Protein AF-K1US03-F1 (afdb_monomer_lite)

Structure (mmCIF, N/CA/C/O backbone):
data_AF-K1US03-F1
#
_entry.id   AF-K1US03-F1
#
loop_
_atom_site.group_PDB
_atom_site.id
_atom_site.type_symbol
_atom_site.label_atom_id
_atom_site.label_alt_id
_atom_site.label_comp_id
_atom_site.label_asym_id
_atom_site.label_entity_id
_atom_site.label_seq_id
_atom_site.pdbx_PDB_ins_code
_atom_site.Cartn_x
_atom_site.Cartn_y
_atom_site.Cartn_z
_atom_site.occupancy
_atom_site.B_iso_or_equiv
_atom_site.auth_seq_id
_atom_site.auth_comp_id
_atom_site.auth_asym_id
_atom_site.auth_atom_id
_atom_site.pdbx_PDB_model_num
ATOM 1 N N . ARG A 1 1 ? -29.991 -1.171 5.940 1.00 54.94 1 ARG A N 1
ATOM 2 C CA . ARG A 1 1 ? -30.024 -2.330 6.875 1.00 54.94 1 ARG A CA 1
ATOM 3 C C . ARG A 1 1 ? -28.617 -2.750 7.310 1.00 54.94 1 ARG A C 1
ATOM 5 O O . ARG A 1 1 ? -28.393 -2.806 8.504 1.00 54.94 1 ARG A O 1
ATOM 12 N N . HIS A 1 2 ? -27.665 -2.953 6.389 1.00 72.25 2 HIS A N 1
ATOM 13 C CA . HIS A 1 2 ? -26.285 -3.348 6.729 1.00 72.25 2 HIS A CA 1
ATOM 14 C C . HIS A 1 2 ? -25.485 -2.266 7.479 1.00 72.25 2 HIS A C 1
ATOM 16 O O . HIS A 1 2 ? -24.796 -2.574 8.442 1.00 72.25 2 HIS A O 1
ATOM 22 N N . GLU A 1 3 ? -25.622 -0.995 7.095 1.00 75.81 3 GLU A N 1
ATOM 23 C CA . GLU A 1 3 ? -24.847 0.107 7.688 1.00 75.81 3 GLU A CA 1
ATOM 24 C C . GLU A 1 3 ? -25.132 0.321 9.186 1.00 75.81 3 GLU A C 1
ATOM 26 O O . GLU A 1 3 ? -24.211 0.496 9.978 1.00 75.81 3 GLU A O 1
ATOM 31 N N . GLN A 1 4 ? -26.402 0.240 9.599 1.00 80.44 4 GLN A N 1
ATOM 32 C CA . GLN A 1 4 ? -26.778 0.324 11.015 1.00 80.44 4 GLN A CA 1
ATOM 33 C C . GLN A 1 4 ? -26.186 -0.839 11.818 1.00 80.44 4 GLN A C 1
ATOM 35 O O . GLN A 1 4 ? -25.667 -0.623 12.908 1.00 80.44 4 GLN A O 1
ATOM 40 N N . SER A 1 5 ? -26.193 -2.054 11.260 1.00 89.69 5 SER A N 1
ATOM 41 C CA . SER A 1 5 ? -25.574 -3.221 11.896 1.00 89.69 5 SER A CA 1
ATOM 42 C C . SER A 1 5 ? -24.058 -3.066 12.049 1.00 89.69 5 SER A C 1
ATOM 44 O O . SER A 1 5 ? -23.527 -3.401 13.104 1.00 89.69 5 SER A O 1
ATOM 46 N N . ILE A 1 6 ? -23.370 -2.506 11.047 1.00 91.19 6 ILE A N 1
ATOM 47 C CA . ILE A 1 6 ? -21.925 -2.230 11.111 1.00 91.19 6 ILE A CA 1
ATOM 48 C C . ILE A 1 6 ? -21.627 -1.162 12.167 1.00 91.19 6 ILE A C 1
ATOM 50 O O . ILE A 1 6 ? -20.761 -1.367 13.013 1.00 91.19 6 ILE A O 1
ATOM 54 N N . LYS A 1 7 ? -22.388 -0.062 12.188 1.00 90.88 7 LYS A N 1
ATOM 55 C CA . LYS A 1 7 ? -22.253 0.987 13.211 1.00 90.88 7 LYS A CA 1
ATOM 56 C C . LYS A 1 7 ? -22.435 0.426 14.621 1.00 90.88 7 LYS A C 1
ATOM 58 O O . LYS A 1 7 ? -21.636 0.724 15.509 1.00 90.88 7 LYS A O 1
ATOM 63 N N . SER A 1 8 ? -23.444 -0.421 14.833 1.00 94.38 8 SER A N 1
ATOM 64 C CA . SER A 1 8 ? -23.655 -1.092 16.120 1.00 94.38 8 SER A CA 1
ATOM 65 C C . SER A 1 8 ? -22.502 -2.028 16.489 1.00 94.38 8 SER A C 1
ATOM 67 O O . SER A 1 8 ? -22.079 -2.025 17.644 1.00 94.38 8 SER A O 1
ATOM 69 N N . LEU A 1 9 ? -21.964 -2.786 15.528 1.00 94.81 9 LEU A N 1
ATOM 70 C CA . LEU A 1 9 ? -20.815 -3.666 15.746 1.00 94.81 9 LEU A CA 1
ATOM 71 C C . LEU A 1 9 ? -19.565 -2.873 16.149 1.00 94.81 9 LEU A C 1
ATOM 73 O O . LEU A 1 9 ? -18.982 -3.167 17.188 1.00 94.81 9 LEU A O 1
ATOM 77 N N . ILE A 1 10 ? -19.198 -1.842 15.383 1.00 94.44 10 ILE A N 1
ATOM 78 C CA . ILE A 1 10 ? -18.050 -0.966 15.674 1.00 94.44 10 ILE A CA 1
ATOM 79 C C . ILE A 1 10 ? -18.207 -0.344 17.063 1.00 94.44 10 ILE A C 1
ATOM 81 O O . ILE A 1 10 ? -17.309 -0.441 17.894 1.00 94.44 10 ILE A O 1
ATOM 85 N N . THR A 1 11 ? -19.390 0.199 17.367 1.00 94.69 11 THR A N 1
ATOM 86 C CA . THR A 1 11 ? -19.690 0.768 18.691 1.00 94.69 11 THR A CA 1
ATOM 87 C C . THR A 1 11 ? -19.492 -0.258 19.809 1.00 94.69 11 THR A C 1
ATOM 89 O O . THR A 1 11 ? -18.956 0.070 20.867 1.00 94.69 11 THR A O 1
ATOM 92 N N . SER A 1 12 ? -19.926 -1.503 19.596 1.00 96.81 12 SER A N 1
ATOM 93 C CA . SER A 1 12 ? -19.741 -2.582 20.565 1.00 96.81 12 SER A CA 1
ATOM 94 C C . SER A 1 12 ? -18.265 -2.931 20.755 1.00 96.81 12 SER A C 1
ATOM 96 O O . SER A 1 12 ? -17.840 -3.120 21.891 1.00 96.81 12 SER A O 1
ATOM 98 N N . LEU A 1 13 ? -17.482 -3.007 19.675 1.00 96.31 13 LEU A N 1
ATOM 99 C CA . LEU A 1 13 ? -16.051 -3.322 19.735 1.00 96.31 13 LEU A CA 1
ATOM 100 C C . LEU A 1 13 ? -15.259 -2.227 20.461 1.00 96.31 13 LEU A C 1
ATOM 102 O O . LEU A 1 13 ? -14.414 -2.553 21.293 1.00 96.31 13 LEU A O 1
ATOM 106 N N . ILE A 1 14 ? -15.595 -0.954 20.230 1.00 95.44 14 ILE A N 1
ATOM 107 C CA . ILE A 1 14 ? -15.007 0.185 20.952 1.00 95.44 14 ILE A CA 1
ATOM 108 C C . ILE A 1 14 ? -15.333 0.098 22.446 1.00 95.44 14 ILE A C 1
ATOM 110 O O . ILE A 1 14 ? -14.442 0.191 23.283 1.00 95.44 14 ILE A O 1
ATOM 114 N N . LYS A 1 15 ? -16.602 -0.144 22.807 1.00 95.44 15 LYS A N 1
ATOM 115 C CA . LYS A 1 15 ? -17.015 -0.292 24.218 1.00 95.44 15 LYS A CA 1
ATOM 116 C C . LYS A 1 15 ? -16.318 -1.452 24.929 1.00 95.44 15 LYS A C 1
ATOM 118 O O . LYS A 1 15 ? -16.132 -1.392 26.138 1.00 95.44 15 LYS A O 1
ATOM 123 N N . GLN A 1 16 ? -15.967 -2.503 24.191 1.00 95.94 16 GLN A N 1
ATOM 124 C CA . GLN A 1 16 ? -15.218 -3.652 24.702 1.00 95.94 16 GLN A CA 1
ATOM 125 C C . GLN A 1 16 ? -13.700 -3.408 24.756 1.00 95.94 16 GLN A C 1
ATOM 127 O O . GLN A 1 16 ? -12.980 -4.295 25.203 1.00 95.94 16 GLN A O 1
ATOM 132 N N . GLY A 1 17 ? -13.206 -2.259 24.280 1.00 93.19 17 GLY A N 1
ATOM 133 C CA . GLY A 1 17 ? -11.774 -1.966 24.191 1.00 93.19 17 GLY A CA 1
ATOM 134 C C . GLY A 1 17 ? -11.030 -2.839 23.177 1.00 93.19 17 GLY A C 1
ATOM 135 O O . GLY A 1 17 ? -9.828 -3.028 23.308 1.00 93.19 17 GLY A O 1
ATOM 136 N N . ARG A 1 18 ? -11.741 -3.419 22.197 1.00 95.06 18 ARG A N 1
ATOM 137 C CA . ARG A 1 18 ? -11.156 -4.314 21.180 1.00 95.06 18 ARG A CA 1
ATOM 138 C C . ARG A 1 18 ? -10.616 -3.576 19.961 1.00 95.06 18 ARG A C 1
ATOM 140 O O . ARG A 1 18 ? -9.806 -4.139 19.240 1.00 95.06 18 ARG A O 1
ATOM 147 N N . ILE A 1 19 ? -11.128 -2.376 19.717 1.00 95.62 19 ILE A N 1
ATOM 148 C CA . ILE A 1 19 ? -10.629 -1.416 18.733 1.00 95.62 19 ILE A CA 1
ATOM 149 C C . ILE A 1 19 ? -10.723 -0.026 19.356 1.00 95.62 19 ILE A C 1
ATOM 151 O O . ILE A 1 19 ? -11.557 0.213 20.236 1.00 95.62 19 ILE A O 1
ATOM 155 N N . ILE A 1 20 ? -9.902 0.891 18.874 1.00 94.50 20 ILE A N 1
ATOM 156 C CA . ILE A 1 20 ? -9.865 2.289 19.283 1.00 94.50 20 ILE A CA 1
ATOM 157 C C . ILE A 1 20 ? -10.353 3.123 18.108 1.00 94.50 20 ILE A C 1
ATOM 159 O O . ILE A 1 20 ? -9.997 2.862 16.964 1.00 94.50 20 ILE A O 1
ATOM 163 N N . TYR A 1 21 ? -11.206 4.101 18.391 1.00 94.19 21 TYR A N 1
ATOM 164 C CA . TYR A 1 21 ? -11.594 5.093 17.400 1.00 94.19 21 TYR A CA 1
ATOM 165 C C . TYR A 1 21 ? -10.817 6.374 17.667 1.00 94.19 21 TYR A C 1
ATOM 167 O O . TYR A 1 21 ? -11.081 7.062 18.659 1.00 94.19 21 TYR A O 1
ATOM 175 N N . ASP A 1 22 ? -9.860 6.652 16.794 1.00 92.00 22 ASP A N 1
ATOM 176 C CA . ASP A 1 22 ? -9.145 7.911 16.755 1.00 92.00 22 ASP A CA 1
ATOM 177 C C . ASP A 1 22 ? -10.002 8.953 16.035 1.00 92.00 22 ASP A C 1
ATOM 179 O O . ASP A 1 22 ? -10.252 8.877 14.834 1.00 92.00 22 ASP A O 1
ATOM 183 N N . LYS A 1 23 ? -10.482 9.927 16.805 1.00 88.19 23 LYS A N 1
ATOM 184 C CA . LYS A 1 23 ? -11.354 10.991 16.306 1.00 88.19 23 LYS A CA 1
ATOM 185 C C . LYS A 1 23 ? -10.594 12.096 15.589 1.00 88.19 23 LYS A C 1
ATOM 187 O O . LYS A 1 23 ? -11.232 12.868 14.883 1.00 88.19 23 LYS A O 1
ATOM 192 N N . GLU A 1 24 ? -9.294 12.228 15.838 1.00 88.88 24 GLU A N 1
ATOM 193 C CA . GLU A 1 24 ? -8.482 13.284 15.238 1.00 88.88 24 GLU A CA 1
ATOM 194 C C . GLU A 1 24 ? -8.236 12.978 13.763 1.00 88.88 24 GLU A C 1
ATOM 196 O O . GLU A 1 24 ? -8.495 13.824 12.909 1.00 88.88 24 GLU A O 1
ATOM 201 N N . HIS A 1 25 ? -7.847 11.737 13.471 1.00 87.19 25 HIS A N 1
ATOM 202 C CA . HIS A 1 25 ? -7.576 11.267 12.112 1.00 87.19 25 HIS A CA 1
ATOM 203 C C . HIS A 1 25 ? -8.748 10.498 11.475 1.00 87.19 25 HIS A C 1
ATOM 205 O O . HIS A 1 25 ? -8.647 10.067 10.331 1.00 87.19 25 HIS A O 1
ATOM 211 N N . ASP A 1 26 ? -9.859 10.330 12.202 1.00 89.75 26 ASP A N 1
ATOM 212 C CA . ASP A 1 26 ? -11.042 9.551 11.797 1.00 89.75 26 ASP A CA 1
ATOM 213 C C . ASP A 1 26 ? -10.720 8.082 11.440 1.00 89.75 26 ASP A C 1
ATOM 215 O O . ASP A 1 26 ? -11.213 7.522 10.459 1.00 89.75 26 ASP A O 1
ATOM 219 N N . LEU A 1 27 ? -9.886 7.431 12.259 1.00 91.88 27 LEU A N 1
ATOM 220 C CA . LEU A 1 27 ? -9.390 6.069 12.030 1.00 91.88 27 LEU A CA 1
ATOM 221 C C . LEU A 1 27 ? -9.891 5.067 13.076 1.00 91.88 27 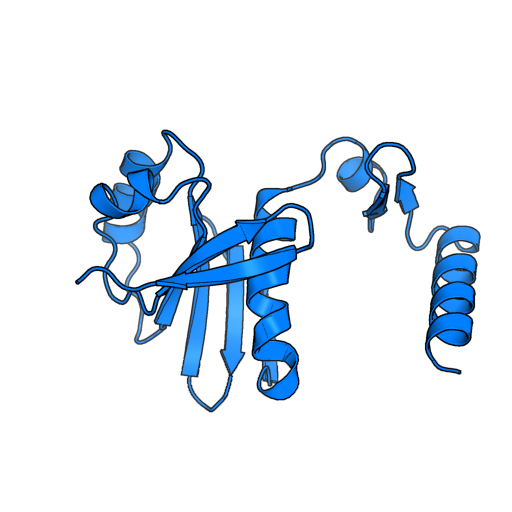LEU A C 1
ATOM 223 O O . LEU A 1 27 ? -10.043 5.368 14.260 1.00 91.88 27 LEU A O 1
ATOM 227 N N . LEU A 1 28 ? -10.111 3.826 12.633 1.00 92.31 28 LEU A N 1
ATOM 228 C CA . LEU A 1 28 ? -10.306 2.677 13.517 1.00 92.31 28 LEU A CA 1
ATOM 229 C C . LEU A 1 28 ? -8.997 1.897 13.623 1.00 92.31 28 LEU A C 1
ATOM 231 O O . LEU A 1 28 ? -8.520 1.337 12.639 1.00 92.31 28 LEU A O 1
ATOM 235 N N . CYS A 1 29 ? -8.459 1.828 14.832 1.00 93.25 29 CYS A N 1
ATOM 236 C CA . CYS A 1 29 ? -7.168 1.234 15.141 1.00 93.25 29 CYS A CA 1
ATOM 237 C C . CYS A 1 29 ? -7.342 -0.001 16.030 1.00 93.25 29 CYS A C 1
ATOM 239 O O . CYS A 1 29 ? -8.282 -0.102 16.820 1.00 93.25 29 CYS A O 1
ATOM 241 N N . ASP A 1 30 ? -6.422 -0.950 15.929 1.00 91.06 30 ASP A N 1
ATOM 242 C CA . ASP A 1 30 ? -6.377 -2.143 16.777 1.00 91.06 30 ASP A CA 1
ATOM 243 C C . ASP A 1 30 ? -5.732 -1.870 18.148 1.00 91.06 30 ASP A C 1
ATOM 245 O O . ASP A 1 30 ? -6.017 -2.567 19.121 1.00 91.06 30 ASP A O 1
ATOM 249 N N . SER A 1 31 ? -4.890 -0.837 18.238 1.00 91.81 31 SER A N 1
ATOM 250 C CA . SER A 1 31 ? -4.158 -0.461 19.445 1.00 91.81 31 SER A CA 1
ATOM 251 C C . SER A 1 31 ? -3.984 1.056 19.582 1.00 91.81 31 SER A C 1
ATOM 253 O O . SER A 1 31 ? -4.164 1.808 18.624 1.00 91.81 31 SER A O 1
ATOM 255 N N . GLN A 1 32 ? -3.610 1.505 20.787 1.00 89.31 32 GLN A N 1
ATOM 256 C CA . GLN A 1 32 ? -3.342 2.922 21.069 1.00 89.31 32 GLN A CA 1
ATOM 257 C C . GLN A 1 32 ? -2.098 3.406 20.319 1.00 89.31 32 GLN A C 1
ATOM 259 O O . GLN A 1 32 ? -2.075 4.521 19.816 1.00 89.31 32 GLN A O 1
ATOM 264 N N . GLN A 1 33 ? -1.100 2.534 20.178 1.00 90.81 33 GLN A N 1
ATOM 265 C CA . GLN A 1 33 ? 0.111 2.821 19.418 1.00 90.81 33 GLN A CA 1
ATOM 266 C C . GLN A 1 33 ? -0.205 3.088 17.939 1.00 90.81 33 GLN A C 1
ATOM 268 O O . GLN A 1 33 ? 0.318 4.036 17.361 1.00 90.81 33 GLN A O 1
ATOM 273 N N . SER A 1 34 ? -1.094 2.287 17.344 1.00 90.75 34 SER A N 1
ATOM 274 C CA . SER A 1 34 ? -1.550 2.476 15.963 1.00 90.75 34 SER A CA 1
ATOM 275 C C . SER A 1 34 ? -2.341 3.778 15.779 1.00 90.75 34 SER A C 1
ATOM 277 O O . SER A 1 34 ? -2.325 4.339 14.691 1.00 90.75 34 SER A O 1
ATOM 279 N N . ALA A 1 35 ? -3.034 4.254 16.820 1.00 89.56 35 ALA A N 1
ATOM 280 C CA . ALA A 1 35 ? -3.742 5.536 16.803 1.00 89.56 35 ALA A CA 1
ATOM 281 C C . ALA A 1 35 ? -2.786 6.736 16.946 1.00 89.56 35 ALA A C 1
ATOM 283 O O . ALA A 1 35 ? -2.974 7.754 16.296 1.00 89.56 35 ALA A O 1
ATOM 284 N N . GLU A 1 36 ? -1.740 6.615 17.768 1.00 91.31 36 GLU A N 1
ATOM 285 C CA . GLU A 1 36 ? -0.736 7.673 17.963 1.00 91.31 36 GLU A CA 1
ATOM 286 C C . GLU A 1 36 ? 0.197 7.843 16.760 1.00 91.31 36 GLU A C 1
ATOM 288 O O . GLU A 1 36 ? 0.671 8.947 16.499 1.00 91.31 36 GLU A O 1
ATOM 293 N N . ASN A 1 37 ? 0.470 6.760 16.028 1.00 91.56 37 ASN A N 1
ATOM 294 C CA . ASN A 1 37 ? 1.293 6.791 14.824 1.00 91.56 37 ASN A CA 1
ATOM 295 C C . ASN A 1 37 ? 0.715 5.874 13.730 1.00 91.56 37 ASN A C 1
ATOM 297 O O . ASN A 1 37 ? 1.212 4.756 13.541 1.00 91.56 37 ASN A O 1
ATOM 301 N N . PRO A 1 38 ? -0.337 6.319 13.018 1.00 91.12 38 PRO A N 1
ATOM 302 C CA . PRO A 1 38 ? -0.955 5.530 11.962 1.00 91.12 38 PRO A CA 1
ATOM 303 C C . PRO A 1 38 ? 0.003 5.271 10.794 1.00 91.12 38 PRO A C 1
ATOM 305 O O . PRO A 1 38 ? 0.636 6.190 10.270 1.00 91.12 38 PRO A O 1
ATOM 308 N N . ASP A 1 39 ? 0.071 4.021 10.326 1.00 92.81 39 ASP A N 1
ATOM 309 C CA . ASP A 1 39 ? 0.793 3.681 9.095 1.00 92.81 39 ASP A CA 1
ATOM 310 C C . ASP A 1 39 ? -0.084 4.004 7.876 1.00 92.81 39 ASP A C 1
ATOM 312 O O . ASP A 1 39 ? -0.815 3.159 7.345 1.00 92.81 39 ASP A O 1
ATOM 316 N N . TYR A 1 40 ? -0.016 5.260 7.432 1.00 93.44 40 TYR A N 1
ATOM 317 C CA . TYR A 1 40 ? -0.745 5.730 6.255 1.00 93.44 40 TYR A CA 1
ATOM 318 C C . TYR A 1 40 ? -0.346 4.991 4.973 1.00 93.44 40 TYR A C 1
ATOM 320 O O . TYR A 1 40 ? -1.189 4.827 4.092 1.00 93.44 40 TYR A O 1
ATOM 328 N N . ALA A 1 41 ? 0.879 4.467 4.869 1.00 95.50 41 ALA A N 1
ATOM 329 C CA . ALA A 1 41 ? 1.289 3.674 3.714 1.00 95.50 41 ALA A CA 1
ATOM 330 C C . ALA A 1 41 ? 0.516 2.346 3.649 1.00 95.50 41 ALA A C 1
ATOM 332 O O . ALA A 1 41 ? -0.004 1.983 2.591 1.00 95.50 41 ALA A O 1
ATOM 333 N N . ILE A 1 42 ? 0.373 1.641 4.777 1.00 95.19 42 ILE A N 1
ATOM 334 C CA . ILE A 1 42 ? -0.453 0.426 4.865 1.00 95.19 42 ILE A CA 1
ATOM 335 C C . ILE A 1 42 ? -1.927 0.746 4.605 1.00 95.19 42 ILE A C 1
ATOM 337 O O . ILE A 1 42 ? -2.560 0.042 3.818 1.00 95.19 42 ILE A O 1
ATOM 341 N N . ILE A 1 43 ? -2.470 1.809 5.207 1.00 94.88 43 ILE A N 1
ATOM 342 C CA . ILE A 1 43 ? -3.862 2.236 4.975 1.00 94.88 43 ILE A CA 1
ATOM 343 C C . ILE A 1 43 ? -4.099 2.488 3.477 1.00 94.88 43 ILE A C 1
ATOM 345 O O . ILE A 1 43 ? -5.086 2.016 2.913 1.00 94.88 43 ILE A O 1
ATOM 349 N N . THR A 1 44 ? -3.155 3.153 2.810 1.00 97.00 44 THR A N 1
ATOM 350 C CA . THR A 1 44 ? -3.210 3.419 1.367 1.00 97.00 44 THR A CA 1
ATOM 351 C C . THR A 1 44 ? -3.169 2.124 0.550 1.00 97.00 44 THR A C 1
ATOM 353 O O . THR A 1 44 ? -3.963 1.940 -0.371 1.00 97.00 44 THR A O 1
ATOM 356 N N . CYS A 1 45 ? -2.312 1.167 0.921 1.00 98.12 45 CYS A N 1
ATOM 357 C CA . CYS A 1 45 ? -2.261 -0.151 0.280 1.00 98.12 45 CYS A CA 1
ATOM 358 C C . CYS A 1 45 ? -3.565 -0.949 0.449 1.00 98.12 45 CYS A C 1
ATOM 360 O O . CYS A 1 45 ? -3.959 -1.683 -0.460 1.00 98.12 45 CYS A O 1
ATOM 362 N N . PHE A 1 46 ? -4.263 -0.802 1.580 1.00 97.00 46 PHE A N 1
ATOM 363 C CA . PHE A 1 46 ? -5.558 -1.451 1.789 1.00 97.00 46 PHE A CA 1
ATOM 364 C C . PHE A 1 46 ? -6.630 -0.953 0.818 1.00 97.00 46 PHE A C 1
ATOM 366 O O . PHE A 1 46 ? -7.456 -1.759 0.392 1.00 97.00 46 PHE A O 1
ATOM 373 N N . TRP A 1 47 ? -6.610 0.319 0.408 1.00 97.88 47 TRP A N 1
ATOM 374 C CA . TRP A 1 47 ? -7.535 0.810 -0.620 1.00 97.88 47 TRP A CA 1
ATOM 375 C C . TRP A 1 47 ? -7.352 0.084 -1.952 1.00 97.88 47 TRP A C 1
ATOM 377 O O . TRP A 1 47 ? -8.337 -0.351 -2.547 1.00 97.88 47 TRP A O 1
ATOM 387 N N . VAL A 1 48 ? -6.103 -0.158 -2.356 1.00 98.12 48 VAL A N 1
ATOM 388 C CA . VAL A 1 48 ? -5.793 -0.974 -3.539 1.00 98.12 48 VAL A CA 1
ATOM 389 C C . VAL A 1 48 ? -6.309 -2.400 -3.366 1.00 98.12 48 VAL A C 1
ATOM 391 O O . VAL A 1 48 ? -7.008 -2.901 -4.239 1.00 98.12 48 VAL A O 1
ATOM 394 N N . LEU A 1 49 ? -6.066 -3.046 -2.220 1.00 97.88 49 LEU A N 1
ATOM 395 C CA . LEU A 1 49 ? -6.590 -4.392 -1.948 1.00 97.88 49 LEU A CA 1
ATOM 396 C C . LEU A 1 49 ? -8.131 -4.455 -2.030 1.00 97.88 49 LEU A C 1
ATOM 398 O O . LEU A 1 49 ? -8.695 -5.435 -2.526 1.00 97.88 49 LEU A O 1
ATOM 402 N N . LEU A 1 50 ? -8.829 -3.422 -1.549 1.00 96.56 50 LEU A N 1
ATOM 403 C CA . LEU A 1 50 ? -10.294 -3.375 -1.502 1.00 96.56 50 LEU A CA 1
ATOM 404 C C . LEU A 1 50 ? -10.956 -3.307 -2.885 1.00 96.56 50 LEU A C 1
ATOM 406 O O . LEU A 1 50 ? -12.099 -3.765 -3.017 1.00 96.56 50 LEU A O 1
ATOM 410 N N . ASP A 1 51 ? -10.267 -2.831 -3.921 1.00 96.00 51 ASP A N 1
ATOM 411 C CA . ASP A 1 51 ? -10.762 -2.916 -5.302 1.00 96.00 51 ASP A CA 1
ATOM 412 C C . ASP A 1 51 ? -10.851 -4.366 -5.798 1.00 96.00 51 ASP A C 1
ATOM 414 O O . ASP A 1 51 ? -11.745 -4.716 -6.574 1.00 96.00 51 ASP A O 1
ATOM 418 N N . PHE A 1 52 ? -10.009 -5.253 -5.264 1.00 94.75 52 PHE A N 1
ATOM 419 C CA . PHE A 1 52 ? -10.001 -6.680 -5.589 1.00 94.75 52 PHE A CA 1
ATOM 420 C C . PHE A 1 52 ? -10.945 -7.502 -4.699 1.00 94.75 52 PHE A C 1
ATOM 422 O O . PHE A 1 52 ? -11.060 -8.712 -4.891 1.00 94.75 52 PHE A O 1
ATOM 429 N N . LYS A 1 53 ? -11.686 -6.889 -3.760 1.00 92.81 53 LYS A N 1
ATOM 430 C CA . LYS A 1 53 ? -12.446 -7.583 -2.691 1.00 92.81 53 LYS A CA 1
ATOM 431 C C . LYS A 1 53 ? -13.355 -8.738 -3.123 1.00 92.81 53 LYS A C 1
ATOM 433 O O . LYS A 1 53 ? -13.673 -9.592 -2.305 1.00 92.81 53 LYS A O 1
ATOM 438 N N . LYS A 1 54 ? -13.837 -8.753 -4.371 1.00 93.00 54 LYS A N 1
ATOM 439 C CA . LYS A 1 54 ? -14.678 -9.845 -4.892 1.00 93.00 54 LYS A CA 1
ATOM 440 C C . LYS A 1 54 ? -13.874 -11.082 -5.309 1.00 93.00 54 LYS A C 1
ATOM 442 O O . LYS A 1 54 ? -14.446 -12.164 -5.341 1.00 93.00 54 LYS A O 1
ATOM 447 N N . GLY A 1 55 ? -12.607 -10.904 -5.680 1.00 93.00 55 GLY A N 1
ATOM 448 C CA . GLY A 1 55 ? -11.712 -11.954 -6.173 1.00 93.00 55 GLY A CA 1
ATOM 449 C C . GLY A 1 55 ? -10.638 -12.390 -5.176 1.00 93.00 55 GLY A C 1
ATOM 450 O O . GLY A 1 55 ? -10.072 -13.463 -5.362 1.00 93.00 55 GLY A O 1
ATOM 451 N N . VAL A 1 56 ? -10.375 -11.602 -4.126 1.00 95.75 56 VAL A N 1
ATOM 452 C CA . VAL A 1 56 ? -9.391 -11.947 -3.088 1.00 95.75 56 VAL A CA 1
ATOM 453 C C . VAL A 1 56 ? -9.808 -13.228 -2.362 1.00 95.75 56 VAL A C 1
ATOM 455 O O . VAL A 1 56 ? -10.869 -13.287 -1.743 1.00 95.75 56 VAL A O 1
ATOM 458 N N . VAL A 1 57 ? -8.939 -14.237 -2.405 1.00 95.44 57 VAL A N 1
ATOM 459 C CA . VAL A 1 57 ? -9.107 -15.518 -1.699 1.00 95.44 57 VAL A CA 1
ATOM 460 C C . VAL A 1 57 ? -8.352 -15.513 -0.370 1.00 95.44 57 VAL A C 1
ATOM 462 O O . VAL A 1 57 ? -8.817 -16.072 0.621 1.00 95.44 57 VAL A O 1
ATOM 465 N N . TYR A 1 58 ? -7.192 -14.860 -0.336 1.00 95.31 58 TYR A N 1
ATOM 466 C CA . TYR A 1 58 ? -6.334 -14.748 0.839 1.00 95.31 58 TYR A CA 1
ATOM 467 C C . TYR A 1 58 ? -5.526 -13.454 0.764 1.00 95.31 58 TYR A C 1
ATOM 469 O O . TYR A 1 58 ? -5.148 -13.034 -0.328 1.00 95.31 58 TYR A O 1
ATOM 477 N N . HIS A 1 59 ? -5.247 -12.841 1.912 1.00 96.81 59 HIS A N 1
ATOM 478 C CA . HIS A 1 59 ? -4.301 -11.736 2.030 1.00 96.81 59 HIS A CA 1
ATOM 479 C C . HIS A 1 59 ? -3.516 -11.851 3.338 1.00 96.81 59 HIS A C 1
ATOM 481 O O . HIS A 1 59 ? -3.980 -12.461 4.303 1.00 96.81 59 HIS A O 1
ATOM 487 N N . THR A 1 60 ? -2.328 -11.264 3.369 1.00 96.94 60 THR A N 1
ATOM 488 C CA . THR A 1 60 ? -1.470 -11.204 4.553 1.00 96.94 60 THR A CA 1
ATOM 489 C C . THR A 1 60 ? -0.535 -9.997 4.475 1.00 96.94 60 THR A C 1
ATOM 491 O O . THR A 1 60 ? -0.401 -9.377 3.417 1.00 96.94 60 THR A O 1
ATOM 494 N N . SER A 1 61 ? 0.095 -9.643 5.593 1.00 96.00 61 SER A N 1
ATOM 495 C CA . SER A 1 61 ? 1.153 -8.633 5.614 1.00 96.00 61 SER A CA 1
ATOM 496 C C . SER A 1 61 ? 2.353 -9.088 4.780 1.00 96.00 61 SER A C 1
ATOM 498 O O . SER A 1 61 ? 2.635 -10.283 4.671 1.00 96.00 61 SER A O 1
ATOM 500 N N . GLY A 1 62 ? 3.052 -8.135 4.174 1.00 95.25 62 GLY A N 1
ATOM 501 C CA . GLY A 1 62 ? 4.329 -8.379 3.512 1.00 95.25 62 GLY A CA 1
ATOM 502 C C . GLY A 1 62 ? 5.528 -8.107 4.411 1.00 95.25 62 GLY A C 1
ATOM 503 O O . GLY A 1 62 ? 5.412 -7.459 5.450 1.00 95.25 62 GLY A O 1
ATOM 504 N N . GLU A 1 63 ? 6.679 -8.609 3.974 1.00 94.44 63 GLU A N 1
ATOM 505 C CA . GLU A 1 63 ? 7.982 -8.239 4.517 1.00 94.44 63 GLU A CA 1
ATOM 506 C C . GLU A 1 63 ? 8.557 -7.080 3.705 1.00 94.44 63 GLU A C 1
ATOM 508 O O . GLU A 1 63 ? 8.369 -7.017 2.487 1.00 94.44 63 GLU A O 1
ATOM 513 N N . PHE A 1 64 ? 9.271 -6.170 4.371 1.00 95.56 64 PHE A N 1
ATOM 514 C CA . PHE A 1 64 ? 9.811 -4.972 3.729 1.00 95.56 64 PHE A CA 1
ATOM 515 C C . PHE A 1 64 ? 10.594 -5.318 2.443 1.00 95.56 64 PHE A C 1
ATOM 517 O O . PHE A 1 64 ? 11.471 -6.184 2.488 1.00 95.56 64 PHE A O 1
ATOM 524 N N . PRO A 1 65 ? 10.315 -4.637 1.309 1.00 96.62 65 PRO A N 1
ATOM 525 C CA . PRO A 1 65 ? 9.473 -3.443 1.154 1.00 96.62 65 PRO A CA 1
ATOM 526 C C . PRO A 1 65 ? 8.006 -3.726 0.772 1.00 96.62 65 PRO A C 1
ATOM 528 O O . PRO A 1 65 ? 7.233 -2.789 0.569 1.00 96.62 65 PRO A O 1
ATOM 531 N N . ILE A 1 66 ? 7.600 -4.993 0.680 1.00 97.75 66 ILE A N 1
ATOM 532 C CA . ILE A 1 66 ? 6.229 -5.398 0.357 1.00 97.75 66 ILE A CA 1
ATOM 533 C C . ILE A 1 66 ? 5.335 -5.101 1.566 1.00 97.75 66 ILE A C 1
ATOM 535 O O . ILE A 1 66 ? 5.618 -5.519 2.685 1.00 97.75 66 ILE A O 1
ATOM 539 N N . LYS A 1 67 ? 4.235 -4.376 1.353 1.00 97.94 67 LYS A N 1
ATOM 540 C CA . LYS A 1 67 ? 3.283 -4.025 2.417 1.00 97.94 67 LYS A CA 1
ATOM 541 C C . LYS A 1 67 ? 2.223 -5.099 2.603 1.00 97.94 67 LYS A C 1
ATOM 543 O O . LYS A 1 67 ? 1.919 -5.471 3.735 1.00 97.94 67 LYS A O 1
ATOM 548 N N . LEU A 1 68 ? 1.676 -5.609 1.502 1.00 98.25 68 LEU A N 1
ATOM 549 C CA . LEU A 1 68 ? 0.629 -6.629 1.510 1.00 98.25 68 LEU A CA 1
ATOM 550 C C . LEU A 1 68 ? 0.893 -7.670 0.424 1.00 98.25 68 LEU A C 1
ATOM 552 O O . LEU A 1 68 ? 1.301 -7.327 -0.683 1.00 98.25 68 LEU A O 1
ATOM 556 N N . ASN A 1 69 ? 0.582 -8.924 0.731 1.00 97.75 69 ASN A N 1
ATOM 557 C CA . ASN A 1 69 ? 0.487 -10.012 -0.235 1.00 97.75 69 ASN A CA 1
ATOM 558 C C . ASN A 1 69 ? -0.970 -10.447 -0.343 1.00 97.75 69 ASN A C 1
ATOM 560 O O . ASN A 1 69 ? -1.647 -10.571 0.682 1.00 97.75 69 ASN A O 1
ATOM 564 N N . PHE A 1 70 ? -1.459 -10.735 -1.546 1.00 97.88 70 PHE A N 1
ATOM 565 C CA . PHE A 1 70 ? -2.780 -11.337 -1.708 1.00 97.88 70 PHE A CA 1
ATOM 566 C C . PHE A 1 70 ? -2.875 -12.248 -2.928 1.00 97.88 70 PHE A C 1
ATOM 568 O O . PHE A 1 70 ? -2.117 -12.122 -3.883 1.00 97.88 70 PHE A O 1
ATOM 575 N N . PHE A 1 71 ? -3.839 -13.165 -2.887 1.00 96.94 71 PHE A N 1
ATOM 576 C CA . PHE A 1 71 ? -4.180 -14.040 -4.003 1.00 96.94 71 PHE A CA 1
ATOM 577 C C . PHE A 1 71 ? -5.549 -13.673 -4.553 1.00 96.94 71 PHE A C 1
ATOM 579 O O . PHE A 1 71 ? -6.517 -13.566 -3.793 1.00 96.94 71 PHE A O 1
ATOM 586 N N . SER A 1 72 ? -5.639 -13.519 -5.870 1.00 95.31 72 SER A N 1
ATOM 587 C CA . SER A 1 72 ? -6.891 -13.269 -6.580 1.00 95.31 72 SER A CA 1
ATOM 588 C C . SER A 1 72 ? -6.854 -13.948 -7.945 1.00 95.31 72 SER A C 1
ATOM 590 O O . SER A 1 72 ? -5.909 -13.746 -8.693 1.00 95.31 72 SER A O 1
ATOM 592 N N . GLN A 1 73 ? -7.899 -14.713 -8.280 1.00 89.56 73 GLN A N 1
ATOM 593 C CA . GLN A 1 73 ? -8.054 -15.369 -9.594 1.00 89.56 73 GLN A CA 1
ATOM 594 C C . GLN A 1 73 ? -6.814 -16.175 -10.040 1.00 89.56 73 GLN A C 1
ATOM 596 O O . GLN A 1 73 ? -6.338 -16.006 -11.155 1.00 89.56 73 GLN A O 1
ATOM 601 N N . ASP A 1 74 ? -6.288 -17.030 -9.157 1.00 88.94 74 ASP A N 1
ATOM 602 C CA . ASP A 1 74 ? -5.087 -17.859 -9.383 1.00 88.94 74 ASP A CA 1
ATOM 603 C C . ASP A 1 74 ? -3.769 -17.082 -9.575 1.00 88.94 74 ASP A C 1
ATOM 605 O O . ASP A 1 74 ? -2.736 -17.671 -9.890 1.00 88.94 74 ASP A O 1
ATOM 609 N N . GLU A 1 75 ? -3.771 -15.772 -9.321 1.00 94.19 75 GLU A N 1
ATOM 610 C CA . GLU A 1 75 ? -2.587 -14.918 -9.385 1.00 94.19 75 GLU A CA 1
ATOM 611 C C . GLU A 1 75 ? -2.181 -14.434 -7.988 1.00 94.19 75 GLU A C 1
ATOM 613 O O . GLU A 1 75 ? -3.027 -14.109 -7.145 1.00 94.19 75 GLU A O 1
ATOM 618 N N . GLN A 1 76 ? -0.869 -14.387 -7.747 1.00 95.75 76 GLN A N 1
ATOM 619 C CA . GLN A 1 76 ? -0.274 -13.791 -6.554 1.00 95.75 76 GLN A CA 1
ATOM 620 C C . GLN A 1 76 ? 0.062 -12.329 -6.833 1.00 95.75 76 GLN A C 1
ATOM 622 O O . GLN A 1 76 ? 0.637 -12.009 -7.874 1.00 95.75 76 GLN A O 1
ATOM 627 N N . TYR A 1 77 ? -0.263 -11.457 -5.888 1.00 97.44 77 TYR A N 1
ATOM 628 C CA . TYR A 1 77 ? 0.022 -10.035 -5.963 1.00 97.44 77 TYR A CA 1
ATOM 629 C C . TYR A 1 77 ? 0.799 -9.555 -4.743 1.00 97.44 77 TYR A C 1
ATOM 631 O O . TYR A 1 77 ? 0.519 -9.956 -3.611 1.00 97.44 77 TYR A O 1
ATOM 639 N N . GLU A 1 78 ? 1.712 -8.627 -4.993 1.00 98.12 78 GLU A N 1
ATOM 640 C CA . GLU A 1 78 ? 2.459 -7.864 -3.996 1.00 98.12 78 GLU A CA 1
ATOM 641 C C . GLU A 1 78 ? 2.055 -6.391 -4.120 1.00 98.12 78 GLU A C 1
ATOM 643 O O . GLU A 1 78 ? 2.105 -5.825 -5.213 1.00 98.12 78 GLU A O 1
ATOM 648 N N . ILE A 1 79 ? 1.661 -5.755 -3.016 1.00 98.50 79 ILE A N 1
ATOM 649 C CA . ILE A 1 79 ? 1.427 -4.306 -2.961 1.00 98.50 79 ILE A CA 1
ATOM 650 C C . ILE A 1 79 ? 2.622 -3.659 -2.269 1.00 98.50 79 ILE A C 1
ATOM 652 O O . ILE A 1 79 ? 2.941 -3.996 -1.126 1.00 98.50 79 ILE A O 1
ATOM 656 N N . ILE A 1 80 ? 3.275 -2.725 -2.955 1.00 98.50 80 ILE A N 1
ATOM 657 C CA . ILE A 1 80 ? 4.466 -2.017 -2.474 1.00 98.50 80 ILE A CA 1
ATOM 658 C C . ILE A 1 80 ? 4.155 -0.525 -2.479 1.00 98.50 80 ILE A C 1
ATOM 660 O O . ILE A 1 80 ? 3.768 0.015 -3.510 1.00 98.50 80 ILE A O 1
ATOM 664 N N . TYR A 1 81 ? 4.332 0.138 -1.338 1.00 98.56 81 TYR A N 1
ATOM 665 C CA . TYR A 1 81 ? 4.216 1.593 -1.232 1.00 98.56 81 TYR A CA 1
ATOM 666 C C . TYR A 1 81 ? 5.590 2.237 -1.359 1.00 98.56 81 TYR A C 1
ATOM 668 O O . TYR A 1 81 ? 6.523 1.813 -0.673 1.00 98.56 81 TYR A O 1
ATOM 676 N N . ILE A 1 82 ? 5.704 3.271 -2.187 1.00 98.31 82 ILE A N 1
ATOM 677 C CA . ILE A 1 82 ? 6.939 4.033 -2.373 1.00 98.31 82 ILE A CA 1
ATOM 678 C C . ILE A 1 82 ? 6.620 5.512 -2.172 1.00 98.31 82 ILE A C 1
ATOM 680 O O . ILE A 1 82 ? 6.062 6.160 -3.060 1.00 98.31 82 ILE A O 1
ATOM 684 N N . GLY A 1 83 ? 6.982 6.038 -1.001 1.00 97.75 83 GLY A N 1
ATOM 685 C CA . GLY A 1 83 ? 6.856 7.469 -0.724 1.00 97.75 83 GLY A CA 1
ATOM 686 C C . GLY A 1 83 ? 7.822 8.294 -1.572 1.00 97.75 83 GLY A C 1
ATOM 687 O O . GLY A 1 83 ? 8.787 7.756 -2.134 1.00 97.75 83 GLY A O 1
ATOM 688 N N . GLU A 1 84 ? 7.573 9.597 -1.690 1.00 96.62 84 GLU A N 1
ATOM 689 C CA . GLU A 1 84 ? 8.517 10.487 -2.366 1.00 96.62 84 GLU A CA 1
ATOM 690 C C . GLU A 1 84 ? 9.916 10.385 -1.734 1.00 96.62 84 GLU A C 1
ATOM 692 O O . GLU A 1 84 ? 10.075 10.172 -0.533 1.00 96.62 84 GLU A O 1
ATOM 697 N N . GLU A 1 85 ? 10.945 10.463 -2.580 1.00 97.06 85 GLU A N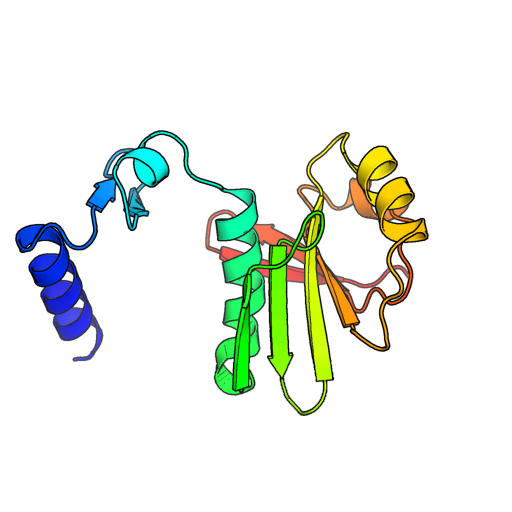 1
ATOM 698 C CA . GLU A 1 85 ? 12.366 10.334 -2.217 1.00 97.06 85 GLU A CA 1
ATOM 699 C C . GLU A 1 85 ? 12.823 8.925 -1.786 1.00 97.06 85 GLU A C 1
ATOM 701 O O . GLU A 1 85 ? 14.022 8.693 -1.602 1.00 97.06 85 GLU A O 1
ATOM 706 N N . GLN A 1 86 ? 11.917 7.946 -1.685 1.00 98.00 86 GLN A N 1
ATOM 707 C CA . GLN A 1 86 ? 12.261 6.555 -1.366 1.00 98.00 86 GLN A CA 1
ATOM 708 C C . GLN A 1 86 ? 12.542 5.692 -2.605 1.00 98.00 86 GLN A C 1
ATOM 710 O O . GLN A 1 86 ? 12.973 4.547 -2.464 1.00 98.00 86 GLN A O 1
ATOM 715 N N . GLU A 1 87 ? 12.344 6.208 -3.823 1.00 98.25 87 GLU A N 1
ATOM 716 C CA . GLU A 1 87 ? 12.379 5.415 -5.059 1.00 98.25 87 GLU A CA 1
ATOM 717 C C . GLU A 1 87 ? 13.718 4.695 -5.247 1.00 98.25 87 GLU A C 1
ATOM 719 O O . GLU A 1 87 ? 13.747 3.508 -5.566 1.00 98.25 87 GLU A O 1
ATOM 724 N N . ALA A 1 88 ? 14.832 5.386 -4.989 1.00 98.06 88 ALA A N 1
ATOM 725 C CA . ALA A 1 88 ? 16.171 4.815 -5.128 1.00 98.06 88 ALA A CA 1
ATOM 726 C C . ALA A 1 88 ? 16.426 3.665 -4.138 1.00 98.06 88 ALA A C 1
ATOM 728 O O . ALA A 1 88 ? 16.993 2.641 -4.520 1.00 98.06 88 ALA A O 1
ATOM 729 N N . LEU A 1 89 ? 15.982 3.817 -2.885 1.00 98.06 89 LEU A N 1
ATOM 730 C CA . LEU A 1 89 ? 16.113 2.784 -1.858 1.00 98.06 89 LEU A CA 1
ATOM 731 C C . LEU A 1 89 ? 15.286 1.553 -2.227 1.00 98.06 89 LEU A C 1
ATOM 733 O O . LEU A 1 89 ? 15.801 0.437 -2.200 1.00 98.06 89 LEU A O 1
ATOM 737 N N . ILE A 1 90 ? 14.015 1.755 -2.579 1.00 98.19 90 ILE A N 1
ATOM 738 C CA . ILE A 1 90 ? 13.118 0.642 -2.887 1.00 98.19 90 ILE A CA 1
ATOM 739 C C . ILE A 1 90 ? 13.573 -0.075 -4.157 1.00 98.19 90 ILE A C 1
ATOM 741 O O . ILE A 1 90 ? 13.646 -1.299 -4.139 1.00 98.19 90 ILE A O 1
ATOM 745 N N . ASN A 1 91 ? 13.964 0.643 -5.215 1.00 97.69 91 ASN A N 1
ATOM 746 C CA . ASN A 1 91 ? 14.527 0.025 -6.420 1.00 97.69 91 ASN A CA 1
ATOM 747 C C . ASN A 1 91 ? 15.702 -0.900 -6.076 1.00 97.69 91 ASN A C 1
ATOM 749 O O . ASN A 1 91 ? 15.686 -2.064 -6.465 1.00 97.69 91 ASN A O 1
ATOM 753 N N . HIS A 1 92 ? 16.672 -0.412 -5.296 1.00 97.25 92 HIS A N 1
ATOM 754 C CA . HIS A 1 92 ? 17.844 -1.201 -4.920 1.00 97.25 92 HIS A CA 1
ATOM 755 C C . HIS A 1 92 ? 17.483 -2.457 -4.115 1.00 97.25 92 HIS A C 1
ATOM 757 O O . HIS A 1 92 ? 18.009 -3.537 -4.364 1.00 97.25 92 HIS A O 1
ATOM 763 N N . VAL A 1 93 ? 16.558 -2.343 -3.159 1.00 97.31 93 VAL A N 1
ATOM 764 C CA . VAL A 1 93 ? 16.112 -3.501 -2.372 1.00 97.31 93 VAL A CA 1
ATOM 765 C C . VAL A 1 93 ? 15.408 -4.522 -3.269 1.00 97.31 93 VAL A C 1
ATOM 767 O O . VAL A 1 93 ? 15.672 -5.721 -3.168 1.00 97.31 93 VAL A O 1
ATOM 770 N N . MET A 1 94 ? 14.563 -4.056 -4.188 1.00 96.44 94 MET A N 1
ATOM 771 C CA . MET A 1 94 ? 13.794 -4.914 -5.089 1.00 96.44 94 MET A CA 1
ATOM 772 C C . MET A 1 94 ? 14.659 -5.677 -6.100 1.00 96.44 94 MET A C 1
ATOM 774 O O . MET A 1 94 ? 14.248 -6.756 -6.518 1.00 96.44 94 MET A O 1
ATOM 778 N N . GLU A 1 95 ? 15.869 -5.207 -6.430 1.00 95.00 95 GLU A N 1
ATOM 779 C CA . GLU A 1 95 ? 16.844 -5.966 -7.242 1.00 95.00 95 GLU A CA 1
ATOM 780 C C . GLU A 1 95 ? 17.212 -7.317 -6.605 1.00 95.00 95 GLU A C 1
ATOM 782 O O . GLU A 1 95 ? 17.530 -8.279 -7.303 1.00 95.00 95 GLU A O 1
ATOM 787 N N . SER A 1 96 ? 17.160 -7.403 -5.272 1.00 93.56 96 SER A N 1
ATOM 788 C CA . SER A 1 96 ? 17.474 -8.620 -4.517 1.00 93.56 96 SER A CA 1
ATOM 789 C C . SER A 1 96 ? 16.265 -9.524 -4.251 1.00 93.56 96 SER A C 1
ATOM 791 O O . SER A 1 96 ? 16.434 -10.642 -3.762 1.00 93.56 96 SER A O 1
ATOM 793 N N . ILE A 1 97 ? 15.053 -9.061 -4.577 1.00 93.19 97 ILE A N 1
ATOM 794 C CA . ILE A 1 97 ? 13.796 -9.753 -4.282 1.00 93.19 97 ILE A CA 1
ATOM 795 C C . ILE A 1 97 ? 13.189 -10.255 -5.599 1.00 93.19 97 ILE A C 1
ATOM 797 O O . ILE A 1 97 ? 12.547 -9.483 -6.321 1.00 93.19 97 ILE A O 1
ATOM 801 N N . PRO A 1 98 ? 13.359 -11.543 -5.945 1.00 89.88 98 PRO A N 1
ATOM 802 C CA . PRO A 1 98 ? 12.688 -12.119 -7.105 1.00 89.88 98 PRO A CA 1
ATOM 803 C C . PRO A 1 98 ? 11.165 -12.100 -6.915 1.00 89.88 98 PRO A C 1
ATOM 805 O O . PRO A 1 98 ? 10.665 -12.383 -5.831 1.00 89.88 98 PRO A O 1
ATOM 808 N N . SER A 1 99 ? 10.416 -11.808 -7.979 1.00 85.69 99 SER A N 1
ATOM 809 C CA . SER A 1 99 ? 8.944 -11.787 -7.937 1.00 85.69 99 SER A CA 1
ATOM 810 C C . SER A 1 99 ? 8.327 -13.172 -7.740 1.00 85.69 99 SER A C 1
ATOM 812 O O . SER A 1 99 ? 7.189 -13.290 -7.290 1.00 85.69 99 SER A O 1
ATOM 814 N N . HIS A 1 100 ? 9.046 -14.232 -8.126 1.00 88.50 100 HIS A N 1
ATOM 815 C CA . HIS A 1 100 ? 8.533 -15.604 -8.178 1.00 88.50 100 HIS A CA 1
ATOM 816 C C . HIS A 1 100 ? 7.204 -15.738 -8.952 1.00 88.50 100 HIS A C 1
ATOM 818 O O . HIS A 1 100 ? 6.399 -16.619 -8.661 1.00 88.50 100 HIS A O 1
ATOM 824 N N . GLY A 1 101 ? 6.983 -14.879 -9.955 1.00 88.50 101 GLY A N 1
ATOM 825 C CA . GLY A 1 101 ? 5.743 -14.843 -10.738 1.00 88.50 101 GLY A CA 1
ATOM 826 C C . GLY A 1 101 ? 4.613 -14.024 -10.105 1.00 88.50 101 GLY A C 1
ATOM 827 O O . GLY A 1 101 ? 3.513 -13.994 -10.654 1.00 88.50 101 GLY A O 1
ATOM 828 N N . SER A 1 102 ? 4.869 -13.348 -8.982 1.00 93.50 102 SER A N 1
ATOM 829 C CA . SER A 1 102 ? 3.928 -12.405 -8.379 1.00 93.50 102 SER A CA 1
ATOM 830 C C . SER A 1 102 ? 3.828 -11.129 -9.204 1.00 93.50 102 SER A C 1
ATOM 832 O O . SER A 1 102 ? 4.828 -10.576 -9.658 1.00 93.50 102 SER A O 1
ATOM 834 N N . LYS A 1 103 ? 2.608 -10.622 -9.350 1.00 95.81 103 LYS A N 1
ATOM 835 C CA . LYS A 1 103 ? 2.316 -9.333 -9.972 1.00 95.81 103 LYS A CA 1
ATOM 836 C C . LYS A 1 103 ? 2.477 -8.207 -8.960 1.00 95.81 103 LYS A C 1
ATOM 838 O O . LYS A 1 103 ? 1.883 -8.251 -7.885 1.00 95.81 103 LYS A O 1
ATOM 843 N N . ARG A 1 104 ? 3.220 -7.159 -9.306 1.00 97.19 104 ARG A N 1
ATOM 844 C CA . ARG A 1 104 ? 3.483 -6.041 -8.390 1.00 97.19 104 ARG A CA 1
ATOM 845 C C . ARG A 1 104 ? 2.575 -4.852 -8.668 1.00 97.19 104 ARG A C 1
ATOM 847 O O . ARG A 1 104 ? 2.520 -4.346 -9.789 1.00 97.19 104 ARG A O 1
ATOM 854 N N . LEU A 1 105 ? 1.873 -4.400 -7.639 1.00 98.06 105 LEU A N 1
ATOM 855 C CA . LEU A 1 105 ? 1.085 -3.173 -7.629 1.00 98.06 105 LEU A CA 1
ATOM 856 C C . LEU A 1 105 ? 1.870 -2.119 -6.848 1.00 98.06 105 LEU A C 1
ATOM 858 O O . LEU A 1 105 ? 2.060 -2.247 -5.637 1.00 98.06 105 LEU A O 1
ATOM 862 N N . ILE A 1 106 ? 2.358 -1.095 -7.546 1.00 98.38 106 ILE A N 1
ATOM 863 C CA . ILE A 1 106 ? 3.209 -0.059 -6.955 1.00 98.38 106 ILE A CA 1
ATOM 864 C C . ILE A 1 106 ? 2.352 1.151 -6.601 1.00 98.38 106 ILE A C 1
ATOM 866 O O . ILE A 1 106 ? 1.858 1.844 -7.487 1.00 98.38 106 ILE A O 1
ATOM 870 N N . VAL A 1 107 ? 2.172 1.402 -5.310 1.00 98.56 107 VAL A N 1
ATOM 871 C CA . VAL A 1 107 ? 1.454 2.562 -4.782 1.00 98.56 107 VAL A CA 1
ATOM 872 C C . VAL A 1 107 ? 2.422 3.728 -4.648 1.00 98.56 107 VAL A C 1
ATOM 874 O O . VAL A 1 107 ? 3.468 3.599 -4.012 1.00 98.56 107 VAL A O 1
ATOM 877 N N . LEU A 1 108 ? 2.064 4.848 -5.265 1.00 98.06 108 LEU A N 1
ATOM 878 C CA . LEU A 1 108 ? 2.846 6.078 -5.308 1.00 98.06 108 LEU A CA 1
ATO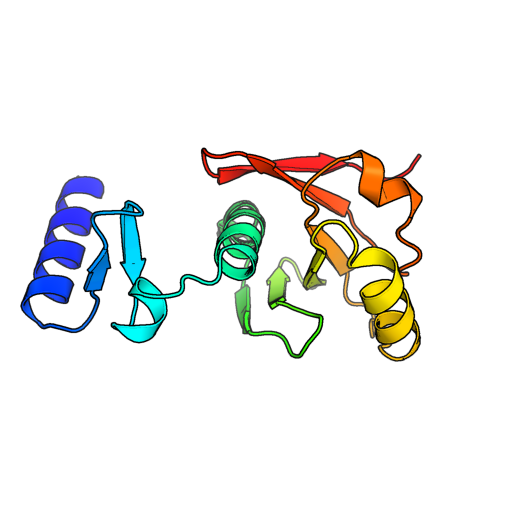M 879 C C . LEU A 1 108 ? 2.067 7.223 -4.643 1.00 98.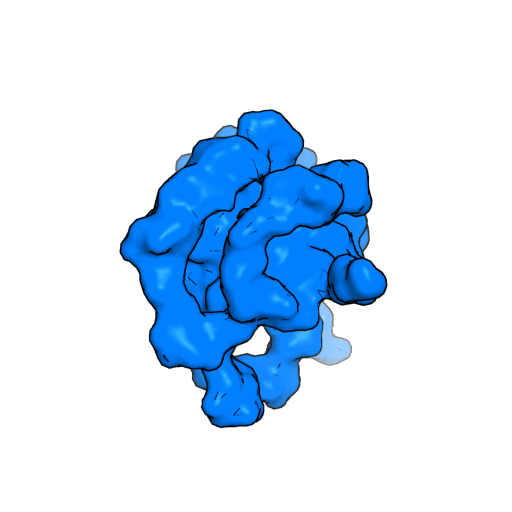06 108 LEU A C 1
ATOM 881 O O . LEU A 1 108 ? 0.853 7.139 -4.456 1.00 98.06 108 LEU A O 1
ATOM 885 N N . GLU A 1 109 ? 2.769 8.300 -4.321 1.00 97.44 109 GLU A N 1
ATOM 886 C CA . GLU A 1 109 ? 2.213 9.577 -3.860 1.00 97.44 109 GLU A CA 1
ATOM 887 C C . GLU A 1 109 ? 1.976 10.540 -5.037 1.00 97.44 109 GLU A C 1
ATOM 889 O O . GLU A 1 109 ? 1.023 11.319 -5.020 1.00 97.44 109 GLU A O 1
ATOM 894 N N . SER A 1 110 ? 2.781 10.453 -6.106 1.00 95.62 110 SER A N 1
ATOM 895 C CA . SER A 1 110 ? 2.597 11.246 -7.327 1.00 95.62 110 SER A CA 1
ATOM 896 C C . SER A 1 110 ? 2.963 10.494 -8.613 1.00 95.62 110 SER A C 1
ATOM 898 O O . SER A 1 110 ? 3.830 9.620 -8.639 1.00 95.62 110 SER A O 1
ATOM 900 N N . GLU A 1 111 ? 2.328 10.866 -9.735 1.00 93.88 111 GLU A N 1
ATOM 901 C CA . GLU A 1 111 ? 2.626 10.282 -11.060 1.00 93.88 111 GLU A CA 1
ATOM 902 C C . GLU A 1 111 ? 4.096 10.452 -11.466 1.00 93.88 111 GLU A C 1
ATOM 904 O O . GLU A 1 111 ? 4.658 9.627 -12.188 1.00 93.88 111 GLU A O 1
ATOM 909 N N . SER A 1 112 ? 4.741 11.517 -10.981 1.00 93.88 112 SER A N 1
ATOM 910 C CA . SER A 1 112 ? 6.125 11.846 -11.319 1.00 93.88 112 SER A CA 1
ATOM 911 C C . SER A 1 112 ? 7.124 10.776 -10.860 1.00 93.88 112 SER A C 1
ATOM 913 O O . SER A 1 112 ? 8.167 10.590 -11.495 1.00 93.88 112 SER A O 1
ATOM 915 N N . GLN A 1 113 ? 6.792 10.030 -9.800 1.00 95.38 113 GLN A N 1
ATOM 916 C CA . GLN A 1 113 ? 7.643 8.975 -9.257 1.00 95.38 113 GLN A CA 1
ATOM 917 C C . GLN A 1 113 ? 7.750 7.782 -10.206 1.00 95.38 113 GLN A C 1
ATOM 919 O O . GLN A 1 113 ? 8.804 7.151 -10.269 1.00 95.38 113 GLN A O 1
ATOM 924 N N . ALA A 1 114 ? 6.706 7.492 -10.994 1.00 94.06 114 ALA A N 1
ATOM 925 C CA . ALA A 1 114 ? 6.669 6.323 -11.873 1.00 94.06 114 ALA A CA 1
ATOM 926 C C . ALA A 1 114 ? 7.840 6.296 -12.871 1.00 94.06 114 ALA A C 1
ATOM 928 O O . ALA A 1 114 ? 8.354 5.227 -13.200 1.00 94.06 114 ALA A O 1
ATOM 929 N N . ALA A 1 115 ? 8.321 7.468 -13.304 1.00 93.81 115 ALA A N 1
ATOM 930 C CA . ALA A 1 115 ? 9.479 7.595 -14.191 1.00 93.81 115 ALA A CA 1
ATOM 931 C C . ALA A 1 115 ? 10.804 7.132 -13.553 1.00 93.81 115 ALA A C 1
ATOM 933 O O . ALA A 1 115 ? 11.753 6.828 -14.273 1.00 93.81 115 ALA A O 1
ATOM 934 N N . LYS A 1 116 ? 10.874 7.075 -12.219 1.00 96.00 116 LYS A N 1
ATOM 935 C CA . LYS A 1 116 ? 12.058 6.674 -11.450 1.00 96.00 116 LYS A CA 1
ATOM 936 C C . LYS A 1 116 ? 12.021 5.206 -11.017 1.00 96.00 116 LYS A C 1
ATOM 938 O O . LYS A 1 116 ? 13.026 4.713 -10.517 1.00 96.00 116 LYS A 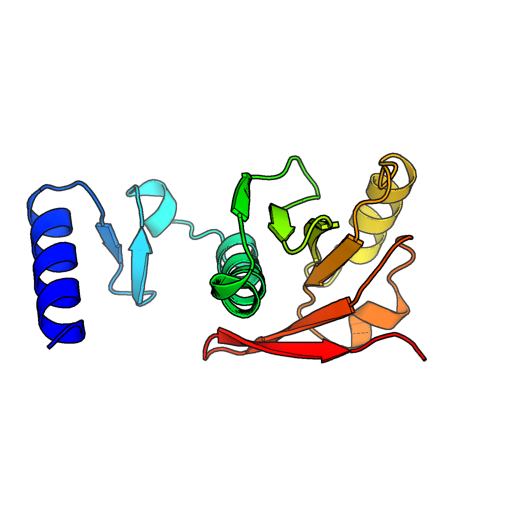O 1
ATOM 943 N N . ILE A 1 117 ? 10.893 4.507 -11.170 1.00 96.38 117 ILE A N 1
ATOM 944 C CA . ILE A 1 117 ? 10.744 3.117 -10.719 1.00 96.38 117 ILE A CA 1
ATOM 945 C C . ILE A 1 117 ? 11.332 2.151 -11.754 1.00 96.38 117 ILE A C 1
ATOM 947 O O . ILE A 1 117 ? 10.952 2.172 -12.929 1.00 96.38 117 ILE A O 1
ATOM 951 N N . THR A 1 118 ? 12.233 1.277 -11.304 1.00 95.44 118 THR A N 1
ATOM 952 C CA . THR A 1 118 ? 12.931 0.275 -12.136 1.00 95.44 118 THR A CA 1
ATOM 953 C C . THR A 1 118 ? 12.585 -1.166 -11.758 1.00 95.44 118 THR A C 1
ATOM 955 O O . THR A 1 118 ? 13.271 -2.089 -12.176 1.00 95.44 118 THR A O 1
ATOM 958 N N . ILE A 1 119 ? 11.538 -1.358 -10.956 1.00 94.69 119 ILE A N 1
ATOM 959 C CA . ILE A 1 119 ? 11.088 -2.662 -10.459 1.00 94.69 119 ILE A CA 1
ATOM 960 C C . ILE A 1 119 ? 10.485 -3.492 -11.604 1.00 94.69 119 ILE A C 1
ATOM 962 O O . ILE A 1 119 ? 9.659 -2.989 -12.368 1.00 94.69 119 ILE A O 1
ATOM 966 N N . ASP A 1 120 ? 10.867 -4.767 -11.683 1.00 90.81 120 ASP A N 1
ATOM 967 C CA . ASP A 1 120 ? 10.314 -5.741 -12.631 1.00 90.81 120 ASP A CA 1
ATOM 968 C C . ASP A 1 120 ? 8.944 -6.281 -12.188 1.00 90.81 120 ASP A C 1
ATOM 970 O O . ASP A 1 120 ? 8.577 -6.194 -11.015 1.00 90.81 120 ASP A O 1
ATOM 974 N N . ASP A 1 121 ? 8.200 -6.875 -13.128 1.00 91.12 121 ASP A N 1
ATOM 975 C CA . ASP A 1 121 ? 6.884 -7.503 -12.908 1.00 91.12 121 ASP A CA 1
ATOM 976 C C . ASP A 1 121 ? 5.804 -6.558 -12.348 1.00 91.12 121 ASP A C 1
ATOM 978 O O . ASP A 1 121 ? 4.847 -6.973 -11.686 1.00 91.12 121 ASP A O 1
ATOM 982 N N . VAL A 1 122 ? 5.927 -5.261 -12.646 1.00 95.38 122 VAL A N 1
ATOM 983 C CA . VAL A 1 122 ? 4.906 -4.259 -12.320 1.00 95.38 122 VAL A CA 1
ATOM 984 C C . VAL A 1 122 ? 3.669 -4.486 -13.183 1.00 95.38 122 VAL A C 1
ATOM 986 O O . VAL A 1 122 ? 3.686 -4.293 -14.397 1.00 95.38 122 VAL A O 1
ATOM 989 N N . ALA A 1 123 ? 2.571 -4.862 -12.533 1.00 95.19 123 ALA A N 1
ATOM 990 C CA . ALA A 1 123 ? 1.265 -4.998 -13.160 1.00 95.19 123 ALA A CA 1
ATOM 991 C C . ALA A 1 123 ? 0.549 -3.649 -13.297 1.00 95.19 123 ALA A C 1
ATOM 993 O O . ALA A 1 123 ? -0.145 -3.428 -14.287 1.00 95.19 123 ALA A O 1
ATOM 994 N N . ALA A 1 124 ? 0.705 -2.751 -12.318 1.00 97.00 124 ALA A N 1
ATOM 995 C CA . ALA A 1 124 ? 0.181 -1.389 -12.382 1.00 97.00 124 ALA A CA 1
ATOM 996 C C . ALA A 1 124 ? 0.863 -0.462 -11.369 1.00 97.00 124 ALA A C 1
ATOM 998 O O . ALA A 1 124 ? 1.273 -0.888 -10.286 1.00 97.00 124 ALA A O 1
ATOM 999 N N . TYR A 1 125 ? 0.895 0.826 -11.701 1.00 97.88 125 TYR A N 1
ATOM 1000 C CA . TYR A 1 125 ? 1.097 1.908 -10.746 1.00 97.88 125 TYR A CA 1
ATOM 1001 C C . TYR A 1 125 ? -0.260 2.395 -10.241 1.00 97.88 125 TYR A C 1
ATOM 1003 O O . TYR A 1 125 ? -1.218 2.491 -11.013 1.00 97.88 125 TYR A O 1
ATOM 1011 N N . CYS A 1 126 ? -0.334 2.688 -8.948 1.00 98.25 126 CYS A N 1
ATOM 1012 C CA . CYS A 1 126 ? -1.556 3.024 -8.237 1.00 98.25 126 CYS A CA 1
ATOM 1013 C C . CYS A 1 126 ? -1.400 4.386 -7.556 1.00 98.25 126 CYS A C 1
ATOM 1015 O O . CYS A 1 126 ? -0.412 4.625 -6.863 1.00 98.25 126 CYS A O 1
ATOM 1017 N N . LEU A 1 127 ? -2.401 5.248 -7.712 1.00 98.06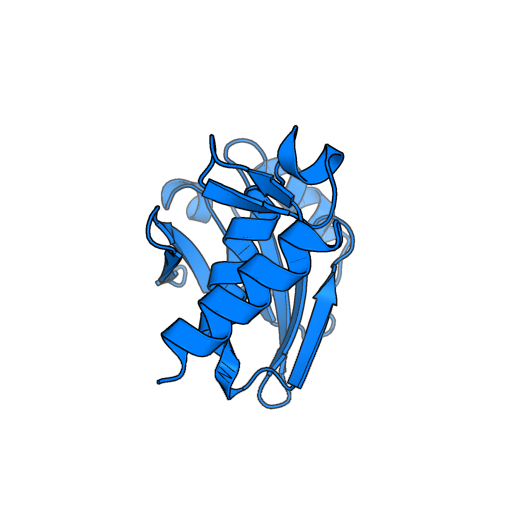 127 LEU A N 1
ATOM 1018 C CA . LEU A 1 127 ? -2.560 6.471 -6.925 1.00 98.06 127 LEU A CA 1
ATOM 1019 C C . LEU A 1 127 ? -3.880 6.398 -6.180 1.00 98.06 127 LEU A C 1
ATOM 1021 O O . LEU A 1 127 ? -4.910 6.092 -6.782 1.00 98.06 127 LEU A O 1
ATOM 1025 N N . VAL A 1 128 ? -3.849 6.689 -4.887 1.00 97.81 128 VAL A N 1
ATOM 1026 C CA . VAL A 1 128 ? -5.034 6.680 -4.032 1.00 97.81 128 VAL A CA 1
ATOM 1027 C C . VAL A 1 128 ? -5.275 8.100 -3.551 1.00 97.81 128 VAL A C 1
ATOM 1029 O O . VAL A 1 128 ? -4.366 8.748 -3.043 1.00 97.81 128 VAL A O 1
ATOM 1032 N N . ASN A 1 129 ? -6.492 8.599 -3.739 1.00 95.31 129 ASN A N 1
ATOM 1033 C CA . ASN A 1 129 ? -6.862 9.927 -3.256 1.00 95.31 129 ASN A CA 1
ATOM 1034 C C . ASN A 1 129 ? -7.424 9.878 -1.823 1.00 95.31 129 ASN A C 1
ATOM 1036 O O . ASN A 1 129 ? -7.636 8.812 -1.249 1.00 95.31 129 ASN A O 1
ATOM 1040 N N . GLU A 1 130 ? -7.738 11.047 -1.265 1.00 91.25 130 GLU A N 1
ATOM 1041 C CA . GLU A 1 130 ? -8.270 11.195 0.099 1.00 91.25 130 GLU A CA 1
ATOM 1042 C C . GLU A 1 130 ? -9.593 10.445 0.346 1.00 91.25 130 GLU A C 1
ATOM 1044 O O . GLU A 1 130 ? -9.909 10.114 1.485 1.00 91.25 130 GLU A O 1
ATOM 1049 N N . SER A 1 131 ? -10.375 10.148 -0.702 1.00 92.44 131 SER A N 1
ATOM 1050 C CA . SER A 1 131 ? -11.614 9.369 -0.569 1.00 92.44 131 SER A CA 1
ATOM 1051 C C . SER A 1 131 ? -11.400 7.856 -0.656 1.00 92.44 131 SER A C 1
ATOM 1053 O O . SER A 1 131 ? -12.371 7.099 -0.574 1.00 92.44 131 SER A O 1
ATOM 1055 N N . GLY A 1 132 ? -10.152 7.410 -0.825 1.00 93.75 132 GLY A N 1
ATOM 1056 C CA . GLY A 1 132 ? -9.799 6.005 -1.001 1.00 93.75 132 GLY A CA 1
ATOM 1057 C C . GLY A 1 132 ? -10.040 5.478 -2.416 1.00 93.75 132 GLY A C 1
ATOM 1058 O O . GLY A 1 132 ? -9.986 4.269 -2.631 1.00 93.75 132 GLY A O 1
ATOM 1059 N N . ALA A 1 133 ? -10.330 6.347 -3.390 1.00 97.06 133 ALA A N 1
ATOM 1060 C CA . ALA A 1 133 ? -10.483 5.930 -4.779 1.00 97.06 133 ALA A CA 1
ATOM 1061 C C . ALA A 1 133 ? -9.110 5.705 -5.423 1.00 97.06 133 ALA A C 1
ATOM 1063 O O . ALA A 1 133 ? -8.225 6.560 -5.328 1.00 97.06 133 ALA A O 1
ATOM 1064 N N . VAL A 1 134 ? -8.960 4.573 -6.112 1.00 98.00 134 VAL A N 1
ATOM 1065 C CA . VAL A 1 134 ? -7.697 4.154 -6.725 1.00 98.00 134 VAL A CA 1
ATOM 1066 C C . VAL A 1 134 ? -7.712 4.422 -8.229 1.00 98.00 134 VAL A C 1
ATOM 1068 O O . VAL A 1 134 ? -8.654 4.068 -8.938 1.00 98.00 134 VAL A O 1
ATOM 1071 N N . SER A 1 135 ? -6.643 5.036 -8.726 1.00 97.38 135 SER A N 1
ATOM 1072 C CA . SER A 1 135 ? -6.354 5.189 -10.153 1.00 97.38 135 SER A CA 1
ATOM 1073 C C . SER A 1 135 ? -5.205 4.270 -10.547 1.00 97.38 135 SER A C 1
ATOM 1075 O O . SER A 1 135 ? -4.161 4.288 -9.899 1.00 97.38 135 SER A O 1
ATOM 1077 N N . TYR A 1 136 ? -5.388 3.503 -11.625 1.00 96.88 136 TYR A N 1
ATOM 1078 C CA . TYR A 1 136 ? -4.396 2.557 -12.139 1.00 96.88 136 TYR A CA 1
ATOM 1079 C C . TYR A 1 136 ? -3.848 3.030 -13.481 1.00 96.88 136 TYR A C 1
ATOM 1081 O O . TYR A 1 136 ? -4.614 3.402 -14.373 1.00 96.88 136 TYR A O 1
ATOM 1089 N N . TYR A 1 137 ? -2.534 2.952 -13.661 1.00 92.56 137 TYR A N 1
ATOM 1090 C CA . TYR A 1 137 ? -1.894 3.215 -14.945 1.00 92.56 137 TYR A CA 1
ATOM 1091 C C . TYR A 1 137 ? -0.683 2.309 -15.160 1.00 92.56 137 TYR A C 1
ATOM 1093 O O . TYR A 1 137 ? -0.062 1.816 -14.219 1.00 92.56 137 TYR A O 1
ATOM 1101 N N . MET A 1 138 ? -0.347 2.084 -16.428 1.00 85.44 138 MET A N 1
ATOM 1102 C CA . MET A 1 138 ? 0.884 1.408 -16.826 1.00 85.44 138 MET A CA 1
ATOM 1103 C C . MET A 1 138 ? 1.803 2.404 -17.520 1.00 85.44 138 MET A C 1
ATOM 1105 O O . MET A 1 138 ? 1.334 3.317 -18.208 1.00 85.44 138 MET A O 1
ATOM 1109 N N . ARG A 1 139 ? 3.116 2.209 -17.370 1.00 69.00 139 ARG A N 1
ATOM 1110 C CA . ARG A 1 139 ? 4.091 2.925 -18.193 1.00 69.00 139 ARG A CA 1
ATOM 1111 C C . ARG A 1 139 ? 3.854 2.521 -19.653 1.00 69.00 139 ARG A C 1
ATOM 1113 O O . ARG A 1 139 ? 3.791 1.330 -19.948 1.00 69.00 139 ARG A O 1
ATOM 1120 N N . LYS A 1 140 ? 3.642 3.513 -20.522 1.00 54.34 140 LYS A N 1
ATOM 1121 C CA . LYS A 1 140 ? 3.578 3.301 -21.975 1.00 54.34 140 LYS A CA 1
ATOM 1122 C C . LYS A 1 140 ? 4.932 2.881 -22.527 1.00 54.34 140 LYS A C 1
ATOM 1124 O O . LYS A 1 140 ? 5.953 3.341 -21.966 1.00 54.34 140 LYS A O 1
#

Organism: NCBI:txid408170

pLDDT: mean 93.6, std 6.56, range [54.34, 98.56]

InterPro domains:
  IPR043752 Family of unknown function DUF5697 [PF18954] (3-137)

Secondary structure (DSSP, 8-state):
-HHHHHHHHHHHHHHTTSSEEETTTTEEESSHHHHHS--HHHHHHHHHHHHTTTTEEEEEEPPTTEEEEEEETTEEEEEEEE-TT-HHHHHHHHHTS--TTPEEEEEES-GGGGGG---SSEEEEEEE-TT--EEEE---

Sequence (140 aa):
RHEQSIKSLITSLIKQGRIIYDKEHDLLCDSQQSAENPDYAIITCFWVLLDFKKGVVYHTSGEFPIKLNFFSQDEQYEIIYIGEEQEALINHVMESIPSHGSKRLIVLESESQAAKITIDDVAAYCLVNESGAVSYYMRK

Foldseek 3Di:
DVVVVVVVVLVVCCVVVQWPQQPVVRDIGRDPVCSVPPPVQLVLLVLVVVVQVVFWPDKDQDDPQFGIWTDGPNAIETEGEAEPPCQVVNQVVLVVPDCPRHAYEYEYQDPVSVVSHPHPNHPWYWYADPVSDIDTDDDD

Radius of gyration: 16.71 Å; chains: 1; bounding box: 48×31×47 Å